Protein AF-A0A9Q0WAU5-F1 (afdb_monomer)

InterPro domains:
  IPR000845 Nucleoside phosphorylase domain [PF01048] (10-58)
  IPR035994 Nucleoside phosphorylase superfamily [G3DSA:3.40.50.1580] (6-154)
  IPR035994 Nucleoside phosphorylase superfamily [SSF53167] (9-73)

Foldseek 3Di:
DWDDFDWDPVRVVVVVVVPVVPDDFPDKDWDDDDDDPDPVDDPQAAEAEQWEFAQQDKDQDDDVPPDAAPDACQCVDPPDRDHDPSGHIHGAWDWDDDPPDDTDTHRIHGDPDDPPVVVCVVCPPVDDPQDDPRHGDDDHHYHYHHYYYDNTDTTIDTDDDD

Mean predicted aligned error: 10.11 Å

Radius of gyration: 19.84 Å; Cα contacts (8 Å, |Δi|>4): 212; chains: 1; bounding box: 44×41×52 Å

Nearest PDB structures (foldseek):
  3ihl-assembly1_B  TM=2.351E-01  e=9.708E+00  Homo sapiens

Secondary structure (DSSP, 8-state):
-EE---S-HHHHHHHHHHHHHHS--S--EEE-----S-TT--TT-EEEEEEEEE-S-EEEPPTT-SS--SEEGGGG-SSS----TT-EEEEPPEEE--SSS--EEESSEE--PPPHHHHHHHHTT----SEETTEE-S---EEEEEEEEESS--EEE-PPP-

Organism: Salix purpurea (NCBI:txid77065)

Solvent-accessible surface area (backbone atoms only — not comparable to full-atom values): 10335 Å² total; per-residue (Å²): 95,77,58,86,65,71,78,43,69,68,60,47,52,53,48,51,52,50,46,61,73,74,41,96,71,88,61,82,44,78,46,80,88,78,87,75,90,54,88,87,64,54,94,70,53,42,77,46,48,39,24,40,26,64,75,66,50,68,45,77,51,63,90,85,46,91,71,73,32,86,44,52,54,19,76,70,39,78,96,61,64,46,88,51,94,79,41,23,30,27,72,55,66,42,78,46,81,52,100,87,52,79,73,40,82,33,59,63,44,74,38,85,67,64,57,71,68,54,48,49,61,71,52,59,86,68,76,73,78,49,56,59,95,90,50,68,54,96,74,68,51,80,45,70,73,38,78,42,75,46,80,69,74,64,35,46,52,39,74,76,85,130

Sequence (162 aa):
MIFLFTLNLVNVATAVQILLLKFHISGIVFFGNAGSLNKTYVPGTVLVPEAVAFTGVWEWEEFEAQNKGQLAFGHFNYPVNGENTLGTVAYENITLYSPSEDPEEVFWLPVPLPEEAATEELTKGLKLKECHSGKCQAEFEIIYRSKASTSDFYLWLVKRLQ

Structure (mmCIF, N/CA/C/O backbone):
data_AF-A0A9Q0WAU5-F1
#
_entry.id   AF-A0A9Q0WAU5-F1
#
loop_
_atom_site.group_PDB
_atom_site.id
_atom_site.type_symbol
_atom_site.label_atom_id
_atom_site.label_alt_id
_atom_site.label_comp_id
_atom_site.label_asym_id
_atom_site.label_entity_id
_atom_site.label_seq_id
_atom_site.pdbx_PDB_ins_code
_atom_site.Cartn_x
_atom_site.Cartn_y
_atom_site.Cartn_z
_atom_site.occupancy
_atom_site.B_iso_or_equiv
_atom_site.auth_seq_id
_atom_site.auth_comp_id
_atom_site.auth_asym_id
_atom_site.auth_atom_id
_atom_site.pdbx_PDB_model_num
ATOM 1 N N . MET A 1 1 ? -7.630 -2.922 23.381 1.00 45.91 1 MET A N 1
ATOM 2 C CA . MET A 1 1 ? -6.351 -3.548 23.794 1.00 45.91 1 MET A CA 1
ATOM 3 C C . MET A 1 1 ? -5.364 -3.277 22.675 1.00 45.91 1 MET A C 1
ATOM 5 O O . MET A 1 1 ? -5.768 -3.404 21.527 1.00 45.91 1 MET A O 1
ATOM 9 N N . ILE A 1 2 ? -4.150 -2.817 22.980 1.00 53.72 2 ILE A N 1
ATOM 10 C CA . ILE A 1 2 ? -3.152 -2.442 21.963 1.00 53.72 2 ILE A CA 1
ATOM 11 C C . ILE A 1 2 ? -2.083 -3.531 21.934 1.00 53.72 2 ILE A C 1
ATOM 13 O O . ILE A 1 2 ? -1.556 -3.883 22.988 1.00 53.72 2 ILE A O 1
ATOM 17 N N . PHE A 1 3 ? -1.783 -4.052 20.745 1.00 51.84 3 PHE A N 1
ATOM 18 C CA . PHE A 1 3 ? -0.720 -5.029 20.528 1.00 51.84 3 PHE A CA 1
ATOM 19 C C . PHE A 1 3 ? 0.330 -4.441 19.581 1.00 51.84 3 PHE A C 1
ATOM 21 O O . PHE A 1 3 ? -0.009 -3.837 18.564 1.00 51.84 3 PHE A O 1
ATOM 28 N N . LEU A 1 4 ? 1.602 -4.598 19.946 1.00 53.47 4 LEU A N 1
ATOM 29 C CA . LEU A 1 4 ? 2.753 -4.113 19.186 1.00 53.47 4 LEU A CA 1
ATOM 30 C C . LEU A 1 4 ? 3.469 -5.310 18.560 1.00 53.47 4 LEU A C 1
ATOM 32 O O . LEU A 1 4 ? 3.756 -6.279 19.264 1.00 53.47 4 LEU A O 1
ATOM 36 N N . PHE A 1 5 ? 3.782 -5.229 17.267 1.00 57.25 5 PHE A N 1
ATOM 37 C CA . PHE A 1 5 ? 4.490 -6.284 16.538 1.00 57.25 5 PHE A CA 1
ATOM 38 C C . PHE A 1 5 ? 5.692 -5.721 15.777 1.00 57.25 5 PHE A C 1
ATOM 40 O O . PHE A 1 5 ? 5.801 -4.517 15.550 1.00 57.25 5 PHE A O 1
ATOM 47 N N . THR A 1 6 ? 6.628 -6.605 15.435 1.00 51.41 6 THR A N 1
ATOM 48 C CA . THR A 1 6 ? 7.860 -6.273 14.709 1.00 51.41 6 THR A CA 1
ATOM 49 C C . THR A 1 6 ? 7.622 -6.209 13.195 1.00 51.41 6 THR A C 1
ATOM 51 O O . THR A 1 6 ? 6.617 -6.703 12.689 1.00 51.41 6 THR A O 1
ATOM 54 N N . LEU A 1 7 ? 8.567 -5.590 12.480 1.00 62.62 7 LEU A N 1
ATOM 55 C CA . LEU A 1 7 ? 8.507 -5.158 11.073 1.00 62.62 7 LEU A CA 1
ATOM 56 C C . LEU A 1 7 ? 8.540 -6.291 10.019 1.00 62.62 7 LEU A C 1
ATOM 58 O O . LEU A 1 7 ? 9.189 -6.137 8.997 1.00 62.62 7 LEU A O 1
ATOM 62 N N . ASN A 1 8 ? 7.911 -7.445 10.250 1.00 68.75 8 ASN A N 1
ATOM 63 C CA . ASN A 1 8 ? 7.909 -8.538 9.268 1.00 68.75 8 ASN A CA 1
ATOM 64 C C . ASN A 1 8 ? 6.487 -9.054 9.005 1.00 68.75 8 ASN A C 1
ATOM 66 O O . ASN A 1 8 ? 5.767 -9.383 9.953 1.00 68.75 8 ASN A O 1
ATOM 70 N N . LEU A 1 9 ? 6.110 -9.167 7.725 1.00 74.06 9 LEU A N 1
ATOM 71 C CA . LEU A 1 9 ? 4.795 -9.637 7.274 1.00 74.06 9 LEU A CA 1
ATOM 72 C C . LEU A 1 9 ? 4.384 -10.980 7.898 1.00 74.06 9 LEU A C 1
ATOM 74 O O . LEU A 1 9 ? 3.241 -11.131 8.322 1.00 74.06 9 LEU A O 1
ATOM 78 N N . VAL A 1 10 ? 5.311 -11.933 8.034 1.00 79.00 10 VAL A N 1
ATOM 79 C CA . VAL A 1 10 ? 5.034 -13.253 8.628 1.00 79.00 10 VAL A CA 1
ATOM 80 C C . VAL A 1 10 ? 4.678 -13.125 10.108 1.00 79.00 10 VAL A C 1
ATOM 82 O O . VAL A 1 10 ? 3.737 -13.767 10.585 1.00 79.00 10 VAL A O 1
ATOM 85 N N . ASN A 1 11 ? 5.387 -12.262 10.839 1.00 80.56 11 ASN A N 1
ATOM 86 C CA . ASN A 1 11 ? 5.098 -12.011 12.251 1.00 80.56 11 ASN A CA 1
ATOM 87 C C . ASN A 1 11 ? 3.719 -11.371 12.415 1.00 80.56 11 ASN A C 1
ATOM 89 O O . ASN A 1 11 ? 2.977 -11.726 13.329 1.00 80.56 11 ASN A O 1
ATOM 93 N N . VAL A 1 12 ? 3.364 -10.460 11.509 1.00 77.75 12 VAL A N 1
ATOM 94 C CA . VAL A 1 12 ? 2.075 -9.765 11.506 1.00 77.75 12 VAL A CA 1
ATOM 95 C C . VAL A 1 12 ? 0.947 -10.734 11.171 1.00 77.75 12 VAL A C 1
ATOM 97 O O . VAL A 1 12 ? -0.020 -10.805 11.924 1.00 77.75 12 VAL A O 1
ATOM 100 N N . ALA A 1 13 ? 1.089 -11.534 10.114 1.00 81.38 13 ALA A N 1
ATOM 101 C CA . ALA A 1 13 ? 0.107 -12.544 9.728 1.00 81.38 13 ALA A CA 1
ATOM 102 C C . ALA A 1 13 ? -0.135 -13.551 10.862 1.00 81.38 13 ALA A C 1
ATOM 104 O O . ALA A 1 13 ? -1.276 -13.794 11.255 1.00 81.38 13 ALA A O 1
ATOM 105 N N . THR A 1 14 ? 0.941 -14.064 11.464 1.00 85.12 14 THR A N 1
ATOM 106 C CA . THR A 1 14 ? 0.857 -14.994 12.600 1.00 85.12 14 THR A CA 1
ATOM 107 C C . THR A 1 14 ? 0.162 -14.349 13.798 1.00 85.12 14 THR A C 1
ATOM 109 O O . THR A 1 14 ? -0.711 -14.952 14.422 1.00 85.12 14 THR A O 1
ATOM 112 N N . ALA A 1 15 ? 0.517 -13.105 14.118 1.00 83.81 15 ALA A N 1
ATOM 113 C CA . ALA A 1 15 ? -0.084 -12.374 15.220 1.00 83.81 15 ALA A CA 1
ATOM 114 C C . ALA A 1 15 ? -1.582 -12.120 15.010 1.00 83.81 15 ALA A C 1
ATOM 116 O O . ALA A 1 15 ? -2.375 -12.391 15.911 1.00 83.81 15 ALA A O 1
ATOM 117 N N . VAL A 1 16 ? -1.979 -11.648 13.826 1.00 83.25 16 VAL A N 1
ATOM 118 C CA . VAL A 1 16 ? -3.388 -11.439 13.462 1.00 83.25 16 VAL A CA 1
ATOM 119 C C . VAL A 1 16 ? -4.156 -12.742 13.563 1.00 83.25 16 VAL A C 1
ATOM 121 O O . VAL A 1 16 ? -5.220 -12.775 14.176 1.00 83.25 16 VAL A O 1
ATOM 124 N N . GLN A 1 17 ? -3.590 -13.832 13.045 1.00 87.19 17 GLN A N 1
ATOM 125 C CA . GLN A 1 17 ? -4.217 -15.141 13.120 1.00 87.19 17 GLN A CA 1
ATOM 126 C C . GLN A 1 17 ? -4.452 -15.573 14.573 1.00 87.19 17 GLN A C 1
ATOM 128 O O . GLN A 1 17 ? -5.546 -16.023 14.912 1.00 87.19 17 GLN A O 1
ATOM 133 N N . ILE A 1 18 ? -3.464 -15.396 15.457 1.00 89.00 18 ILE A N 1
ATOM 134 C CA . ILE A 1 18 ? -3.610 -15.691 16.890 1.00 89.00 18 ILE A CA 1
ATOM 135 C C . ILE A 1 18 ? -4.688 -14.803 17.523 1.00 89.00 18 ILE A C 1
ATOM 137 O O . ILE A 1 18 ? -5.510 -15.298 18.295 1.00 89.00 18 ILE A O 1
ATOM 141 N N . LEU A 1 19 ? -4.706 -13.506 17.207 1.00 87.06 19 LEU A N 1
ATOM 142 C CA . LEU A 1 19 ? -5.684 -12.564 17.748 1.00 87.06 19 LEU A CA 1
ATOM 143 C C . LEU A 1 19 ? -7.114 -12.928 17.332 1.00 87.06 19 LEU A C 1
ATOM 145 O O . LEU A 1 19 ? -7.989 -12.980 18.195 1.00 87.06 19 LEU A O 1
ATOM 149 N N . LEU A 1 20 ? -7.334 -13.249 16.056 1.00 86.31 20 LEU A N 1
ATOM 150 C CA . LEU A 1 20 ? -8.631 -13.691 15.535 1.00 86.31 20 LEU A CA 1
ATOM 151 C C . LEU A 1 20 ? -9.095 -15.010 16.170 1.00 86.31 20 LEU A C 1
ATOM 153 O O . LEU A 1 20 ? -10.284 -15.197 16.402 1.00 86.31 20 LEU A O 1
ATOM 157 N N . LEU A 1 21 ? -8.165 -15.913 16.497 1.00 90.19 21 LEU A N 1
ATOM 158 C CA . LEU A 1 21 ? -8.484 -17.181 17.164 1.00 90.19 21 LEU A CA 1
ATOM 159 C C . LEU A 1 21 ? -8.790 -17.025 18.659 1.00 90.19 21 LEU A C 1
ATOM 161 O O . LEU A 1 21 ? -9.488 -17.858 19.235 1.00 90.19 21 LEU A O 1
ATOM 165 N N . LYS A 1 22 ? -8.223 -16.011 19.322 1.00 92.00 22 LYS A N 1
ATOM 166 C CA . LYS A 1 22 ? -8.356 -15.815 20.776 1.00 92.00 22 LYS A CA 1
ATOM 167 C C . LYS A 1 22 ? -9.435 -14.813 21.164 1.00 92.00 22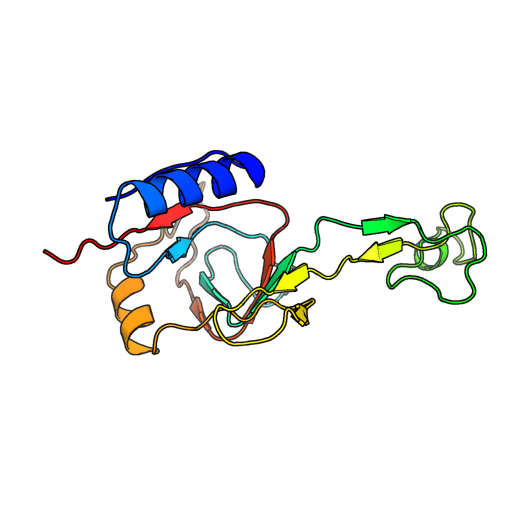 LYS A C 1
ATOM 169 O O . LYS A 1 22 ? -9.909 -14.864 22.299 1.00 92.00 22 LYS A O 1
ATOM 174 N N . PHE A 1 23 ? -9.805 -13.906 20.268 1.00 87.75 23 PHE A N 1
ATOM 175 C CA . PHE A 1 23 ? -10.719 -12.811 20.561 1.00 87.75 23 PHE A CA 1
ATOM 176 C C . PHE A 1 23 ? -11.791 -12.676 19.480 1.00 87.75 23 PHE A C 1
ATOM 178 O O . PHE A 1 23 ? -11.523 -12.838 18.295 1.00 87.75 23 PHE A O 1
ATOM 185 N N . HIS A 1 24 ? -12.997 -12.280 19.890 1.00 85.88 24 HIS A N 1
ATOM 186 C CA . HIS A 1 24 ? -14.020 -11.806 18.961 1.00 85.88 24 HIS A CA 1
ATOM 187 C C . HIS A 1 24 ? -13.694 -10.369 18.548 1.00 85.88 24 HIS A C 1
ATOM 189 O O . HIS A 1 24 ? -13.910 -9.426 19.310 1.00 85.88 24 HIS A O 1
ATOM 195 N N . ILE A 1 25 ? -13.108 -10.220 17.362 1.00 78.12 25 ILE A N 1
ATOM 196 C CA . ILE A 1 25 ? -12.652 -8.941 16.816 1.00 78.12 25 ILE A CA 1
ATOM 197 C C . ILE A 1 25 ? -13.681 -8.447 15.799 1.00 78.12 25 ILE A C 1
ATOM 199 O O . ILE A 1 25 ? -13.971 -9.137 14.830 1.00 78.12 25 ILE A O 1
ATOM 203 N N . SER A 1 26 ? -14.223 -7.247 16.017 1.00 76.38 26 SER A N 1
ATOM 204 C CA . SER A 1 26 ? -15.187 -6.613 15.099 1.00 76.38 26 SER A CA 1
ATOM 205 C C . SER A 1 26 ? -14.525 -5.816 13.975 1.00 76.38 26 SER A C 1
ATOM 207 O O . SER A 1 26 ? -15.184 -5.438 13.016 1.00 76.38 26 SER A O 1
ATOM 209 N N . GLY A 1 27 ? -13.235 -5.522 14.106 1.00 72.56 27 GLY A N 1
ATOM 210 C CA . GLY A 1 27 ? -12.479 -4.769 13.118 1.00 72.56 27 GLY A CA 1
ATOM 211 C C . GLY A 1 27 ? -11.030 -4.608 13.543 1.00 72.56 27 GLY A C 1
ATOM 212 O O . GLY A 1 27 ? -10.704 -4.713 14.732 1.00 72.56 27 GLY A O 1
ATOM 213 N N . ILE A 1 28 ? -10.165 -4.360 12.566 1.00 75.31 28 ILE A N 1
ATOM 214 C CA . ILE A 1 28 ? -8.739 -4.198 12.801 1.00 75.31 28 ILE A CA 1
ATOM 215 C C . ILE A 1 28 ? -8.252 -2.922 12.121 1.00 75.31 28 ILE A C 1
ATOM 217 O O . ILE A 1 28 ? -8.470 -2.730 10.930 1.00 75.31 28 ILE A O 1
ATOM 221 N N . VAL A 1 29 ? -7.621 -2.039 12.896 1.00 74.75 29 VAL A N 1
ATOM 222 C CA . VAL A 1 29 ? -7.093 -0.764 12.399 1.00 74.75 29 VAL A CA 1
ATOM 223 C C . VAL A 1 29 ? -5.577 -0.819 12.404 1.00 74.75 29 VAL A C 1
ATOM 225 O O . VAL A 1 29 ? -4.972 -1.031 13.459 1.00 74.75 29 VAL A O 1
ATOM 228 N N . PHE A 1 30 ? -4.993 -0.592 11.232 1.00 74.75 30 PHE A N 1
ATOM 229 C CA . PHE A 1 30 ? -3.561 -0.426 11.041 1.00 74.75 30 PHE A CA 1
ATOM 230 C C . PHE A 1 30 ? -3.184 1.054 11.055 1.00 74.75 30 PHE A C 1
ATOM 232 O O . PHE A 1 30 ? -3.807 1.868 10.380 1.00 74.75 30 PHE A O 1
ATOM 239 N N . PHE A 1 31 ? -2.131 1.399 11.784 1.00 74.62 31 PHE A N 1
ATOM 240 C CA . PHE A 1 31 ? -1.529 2.722 11.782 1.00 74.62 31 PHE A CA 1
ATOM 241 C C . PHE A 1 31 ? -0.007 2.607 11.795 1.00 74.62 31 PHE A C 1
ATOM 243 O O . PHE A 1 31 ? 0.555 1.618 12.254 1.00 74.62 31 PHE A O 1
ATOM 250 N N . GLY A 1 32 ? 0.681 3.615 11.278 1.00 75.69 32 GLY A N 1
ATOM 251 C CA . GLY A 1 32 ? 2.136 3.644 11.228 1.00 75.69 32 GLY A CA 1
ATOM 252 C C . GLY A 1 32 ? 2.636 4.850 10.445 1.00 75.69 32 GLY A C 1
ATOM 253 O O . GLY A 1 32 ? 1.858 5.752 10.149 1.00 75.69 32 GLY A O 1
ATOM 254 N N . ASN A 1 33 ? 3.930 4.871 10.126 1.00 78.69 33 ASN A N 1
ATOM 255 C CA . ASN A 1 33 ? 4.557 5.980 9.409 1.00 78.69 33 ASN A CA 1
ATOM 256 C C . ASN A 1 33 ? 5.050 5.511 8.043 1.00 78.69 33 ASN A C 1
ATOM 258 O O . ASN A 1 33 ? 5.755 4.509 7.967 1.00 78.69 33 ASN A O 1
ATOM 262 N N . ALA A 1 34 ? 4.751 6.280 6.998 1.00 78.94 34 ALA A N 1
ATOM 263 C CA . ALA A 1 34 ? 5.229 6.039 5.642 1.00 78.94 34 ALA A CA 1
ATOM 264 C C . ALA A 1 34 ? 6.092 7.199 5.139 1.00 78.94 34 ALA A C 1
ATOM 266 O O . ALA A 1 34 ? 5.919 8.349 5.548 1.00 78.94 34 ALA A O 1
ATOM 267 N N . GLY A 1 35 ? 6.974 6.897 4.188 1.00 81.62 35 GLY A N 1
ATOM 268 C CA . GLY A 1 35 ? 7.508 7.910 3.283 1.00 81.62 35 GLY A CA 1
ATOM 269 C C . GLY A 1 35 ? 6.486 8.255 2.197 1.00 81.62 35 GLY A C 1
ATOM 270 O O . GLY A 1 35 ? 5.690 7.409 1.796 1.00 81.62 35 GLY A O 1
ATOM 271 N N . SER A 1 36 ? 6.528 9.490 1.699 1.00 83.56 36 SER A N 1
ATOM 272 C CA . SER A 1 36 ? 5.718 9.922 0.559 1.00 83.56 36 SER A CA 1
ATOM 27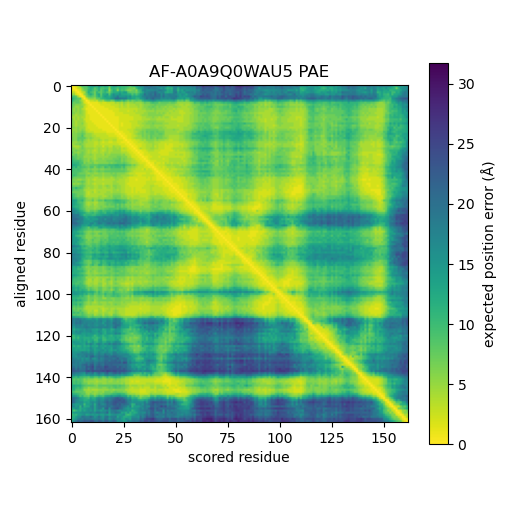3 C C . SER A 1 36 ? 6.596 10.169 -0.663 1.00 83.56 36 SER A C 1
ATOM 275 O O . SER A 1 36 ? 7.625 10.836 -0.569 1.00 83.56 36 SER A O 1
ATOM 277 N N . LEU A 1 37 ? 6.151 9.681 -1.823 1.00 84.56 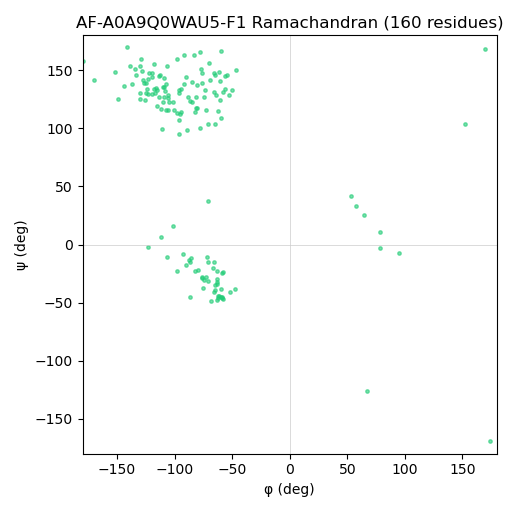37 LEU A N 1
ATOM 278 C CA . LEU A 1 37 ? 6.683 10.086 -3.131 1.00 84.56 37 LEU A CA 1
ATOM 279 C C . LEU A 1 37 ? 5.962 11.323 -3.688 1.00 84.56 37 LEU A C 1
ATOM 281 O O . LEU A 1 37 ? 6.438 11.955 -4.632 1.00 84.56 37 LEU A O 1
ATOM 285 N N . ASN A 1 38 ? 4.818 11.685 -3.103 1.00 83.31 38 ASN A N 1
ATOM 286 C CA . ASN A 1 38 ? 4.095 12.889 -3.461 1.00 83.31 38 ASN A CA 1
ATOM 287 C C . ASN A 1 38 ? 4.737 14.104 -2.780 1.00 83.31 38 ASN A C 1
ATOM 289 O O . ASN A 1 38 ? 4.738 14.211 -1.552 1.00 83.31 38 ASN A O 1
ATOM 293 N N . LYS A 1 39 ? 5.250 15.031 -3.598 1.00 83.25 39 LYS A N 1
ATOM 294 C CA . LYS A 1 39 ? 5.932 16.258 -3.158 1.00 83.25 39 LYS A CA 1
ATOM 295 C C . LYS A 1 39 ? 5.012 17.241 -2.431 1.00 83.25 39 LYS A C 1
ATOM 297 O O . LYS A 1 39 ? 5.519 18.172 -1.815 1.00 83.25 39 LYS A O 1
ATOM 302 N N . THR A 1 40 ? 3.693 17.072 -2.529 1.00 84.12 40 THR A N 1
ATOM 303 C CA . THR A 1 40 ? 2.735 17.913 -1.802 1.00 84.12 40 THR A CA 1
ATOM 304 C C . THR A 1 40 ? 2.579 17.488 -0.347 1.00 84.12 40 THR A C 1
ATOM 306 O O . THR A 1 40 ? 2.153 18.300 0.466 1.00 84.12 40 THR A O 1
ATOM 309 N N . TYR A 1 41 ? 2.911 16.239 -0.004 1.00 83.12 41 TYR A N 1
ATOM 310 C CA . TYR A 1 41 ? 2.779 15.757 1.368 1.00 83.12 41 TYR A CA 1
ATOM 311 C C . TYR A 1 41 ? 3.964 16.214 2.197 1.00 83.12 41 TYR A C 1
ATOM 313 O O . TYR A 1 41 ? 5.120 16.140 1.772 1.00 83.12 41 TYR A O 1
ATOM 321 N N . VAL A 1 42 ? 3.661 16.659 3.407 1.00 80.31 42 VAL A N 1
ATOM 322 C CA . VAL A 1 42 ? 4.659 17.115 4.360 1.00 80.31 42 VAL A CA 1
ATOM 323 C C . VAL A 1 42 ? 4.830 16.082 5.473 1.00 80.31 42 VAL A C 1
ATOM 325 O O . VAL A 1 42 ? 3.908 15.315 5.758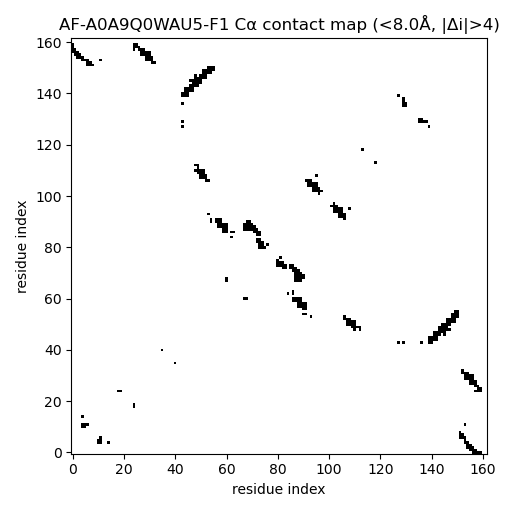 1.00 80.31 42 VAL A O 1
ATOM 328 N N . PRO A 1 43 ? 6.005 16.014 6.120 1.00 79.31 43 PRO A N 1
ATOM 329 C CA . PRO A 1 43 ? 6.166 15.178 7.301 1.00 79.31 43 PRO A CA 1
ATOM 330 C C . PRO A 1 43 ? 5.079 15.483 8.342 1.00 79.31 43 PRO A C 1
ATOM 332 O O . PRO A 1 43 ? 4.864 16.633 8.703 1.00 79.31 43 PRO A O 1
ATOM 335 N N . GLY A 1 44 ? 4.386 14.449 8.818 1.00 76.12 44 GLY A N 1
ATOM 336 C CA . GLY A 1 44 ? 3.269 14.602 9.756 1.00 76.12 44 GLY A CA 1
ATOM 337 C C . GLY A 1 44 ? 1.880 14.651 9.111 1.00 76.12 44 GLY A C 1
ATOM 338 O O . GLY A 1 44 ? 0.902 14.575 9.847 1.00 76.12 44 GLY A O 1
ATOM 339 N N . THR A 1 45 ? 1.768 14.699 7.777 1.00 78.44 45 THR A N 1
ATOM 340 C CA . THR A 1 45 ? 0.500 14.417 7.083 1.00 78.44 45 THR A CA 1
ATOM 341 C C . THR A 1 45 ? 0.015 13.006 7.435 1.00 78.44 45 THR A C 1
ATOM 343 O O . THR A 1 45 ? 0.774 12.037 7.351 1.00 78.44 45 THR A O 1
ATOM 346 N N . VAL A 1 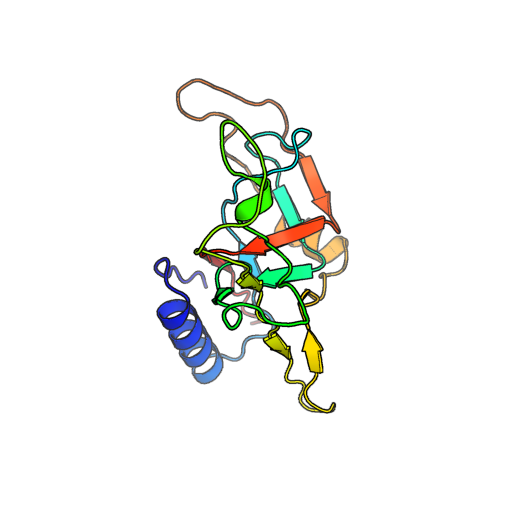46 ? -1.257 12.886 7.814 1.00 80.38 46 VAL A N 1
ATOM 347 C CA . VAL A 1 46 ? -1.930 11.614 8.103 1.00 80.38 46 VAL A CA 1
ATOM 348 C C . VAL A 1 46 ? -2.692 11.174 6.865 1.00 80.38 46 VAL A C 1
ATOM 350 O O . VAL A 1 46 ? -3.423 11.959 6.270 1.00 80.38 46 VAL A O 1
ATOM 353 N N . LEU A 1 47 ? -2.546 9.907 6.488 1.00 82.62 47 LEU A N 1
ATOM 354 C CA . LEU A 1 47 ? -3.182 9.355 5.300 1.00 82.62 47 LEU A CA 1
ATOM 355 C C . LEU A 1 47 ? -4.114 8.209 5.674 1.00 82.62 47 LEU A C 1
ATOM 357 O O . LEU A 1 47 ? -3.712 7.276 6.368 1.00 82.62 47 LEU A O 1
ATOM 361 N N . VAL A 1 48 ? -5.345 8.280 5.177 1.00 82.56 48 VAL A N 1
ATOM 362 C CA . VAL A 1 48 ? -6.362 7.237 5.312 1.00 82.56 48 VAL A CA 1
ATOM 363 C C . VAL A 1 48 ? -6.580 6.639 3.922 1.00 82.56 48 VAL A C 1
ATOM 365 O O . VAL A 1 48 ? -7.244 7.263 3.083 1.00 82.56 48 VAL A O 1
ATOM 368 N N . PRO A 1 49 ? -5.958 5.484 3.625 1.00 84.12 49 PRO A N 1
ATOM 369 C CA . PRO A 1 49 ? -5.970 4.948 2.278 1.00 84.12 49 PRO A CA 1
ATOM 370 C C . PRO A 1 49 ? -7.319 4.308 1.934 1.00 84.12 49 PRO A C 1
ATOM 372 O O . PRO A 1 49 ? -7.885 3.589 2.751 1.00 84.12 49 PRO A O 1
ATOM 375 N N . GLU A 1 50 ? -7.803 4.523 0.710 1.00 85.81 50 GLU A N 1
ATOM 376 C CA . GLU A 1 50 ? -8.929 3.750 0.144 1.00 85.81 50 GLU A CA 1
ATOM 377 C C . GLU A 1 50 ? -8.477 2.410 -0.439 1.00 85.81 50 GLU A C 1
ATOM 379 O O . GLU A 1 50 ? -9.271 1.485 -0.584 1.00 85.81 50 GLU A O 1
ATOM 384 N N . ALA A 1 51 ? -7.196 2.305 -0.787 1.00 86.81 51 ALA A N 1
ATOM 385 C CA . ALA A 1 51 ? -6.602 1.084 -1.293 1.00 86.81 51 ALA A CA 1
ATOM 386 C C . ALA A 1 51 ? -5.111 1.024 -0.964 1.00 86.81 51 ALA A C 1
ATOM 388 O O . ALA A 1 51 ? -4.415 2.048 -0.932 1.00 86.81 51 ALA A O 1
ATOM 389 N N . VAL A 1 52 ? -4.621 -0.195 -0.758 1.00 86.62 52 VAL A N 1
ATOM 390 C CA . VAL A 1 52 ? -3.211 -0.485 -0.500 1.00 86.62 52 VAL A CA 1
ATOM 391 C C . VAL A 1 52 ? -2.674 -1.475 -1.525 1.00 86.62 52 VAL A C 1
ATOM 393 O O . VAL A 1 52 ? -3.387 -2.385 -1.930 1.00 86.62 52 VAL A O 1
ATOM 396 N N . ALA A 1 53 ? -1.428 -1.301 -1.956 1.00 86.94 53 ALA A N 1
ATOM 397 C CA . ALA A 1 53 ? -0.740 -2.268 -2.812 1.00 86.94 53 ALA A CA 1
ATOM 398 C C . ALA A 1 53 ? 0.513 -2.797 -2.118 1.00 86.94 53 ALA A C 1
ATOM 400 O O . ALA A 1 53 ? 1.222 -2.054 -1.427 1.00 86.94 53 ALA A O 1
ATOM 401 N N . PHE A 1 54 ? 0.797 -4.077 -2.335 1.00 82.69 54 PHE A N 1
ATOM 402 C CA . PHE A 1 54 ? 2.041 -4.692 -1.908 1.00 82.69 54 PHE A CA 1
ATOM 403 C C . PHE A 1 54 ? 3.072 -4.545 -3.024 1.00 82.69 54 PHE A C 1
ATOM 405 O O . PHE A 1 54 ? 3.070 -5.289 -3.993 1.00 82.69 54 PHE A O 1
ATOM 412 N N . THR A 1 55 ? 3.945 -3.543 -2.917 1.00 82.38 55 THR A N 1
ATOM 413 C CA . THR A 1 55 ? 4.920 -3.235 -3.983 1.00 82.38 55 THR A CA 1
ATOM 414 C C . THR A 1 55 ? 6.318 -3.765 -3.668 1.00 82.38 55 THR A C 1
ATOM 416 O O . THR A 1 55 ? 7.302 -3.279 -4.228 1.00 82.38 55 THR A O 1
ATOM 419 N N . GLY A 1 56 ? 6.425 -4.677 -2.699 1.00 76.12 56 GLY A N 1
ATOM 420 C CA . GLY A 1 56 ? 7.689 -5.247 -2.232 1.00 76.12 56 GLY A CA 1
ATOM 421 C C . GLY A 1 56 ? 8.116 -6.510 -2.976 1.00 76.12 56 GLY A C 1
ATOM 422 O O . GLY A 1 56 ? 9.292 -6.860 -2.914 1.00 76.12 56 GLY A O 1
ATOM 423 N N . VAL A 1 57 ? 7.198 -7.171 -3.688 1.00 79.94 57 VAL A N 1
ATOM 424 C CA . VAL A 1 57 ? 7.476 -8.418 -4.408 1.00 79.94 57 VAL A CA 1
ATOM 425 C C . VAL A 1 57 ? 7.459 -8.176 -5.907 1.00 79.94 57 VAL A C 1
ATOM 427 O O . VAL A 1 57 ? 6.532 -7.584 -6.459 1.00 79.94 57 VAL A O 1
ATOM 430 N N . TRP A 1 58 ? 8.558 -8.596 -6.522 1.00 86.38 58 TRP A N 1
ATOM 431 C CA . TRP A 1 58 ? 8.839 -8.437 -7.933 1.00 86.38 58 TRP A CA 1
ATOM 432 C C . TRP A 1 58 ? 9.424 -9.735 -8.455 1.00 86.38 58 TRP A C 1
ATOM 434 O O . TRP A 1 58 ? 10.307 -10.318 -7.820 1.00 86.38 58 TRP A O 1
ATOM 444 N N . GLU A 1 59 ? 8.979 -10.134 -9.634 1.00 87.31 59 GLU A N 1
ATOM 445 C CA . GLU A 1 59 ? 9.519 -11.276 -10.349 1.00 87.31 59 GLU A CA 1
ATOM 446 C C . GLU A 1 59 ? 10.337 -10.788 -11.540 1.00 87.31 59 GLU A C 1
ATOM 448 O O . GLU A 1 59 ? 9.975 -9.827 -12.224 1.00 87.31 59 GLU A O 1
ATOM 453 N N . TRP A 1 60 ? 11.488 -11.423 -11.758 1.00 88.75 60 TRP A N 1
ATOM 454 C CA . TRP A 1 60 ? 12.260 -11.207 -12.976 1.00 88.75 60 TRP A CA 1
ATOM 455 C C . TRP A 1 60 ? 11.557 -11.912 -14.122 1.00 88.75 60 TRP A C 1
ATOM 457 O O . TRP A 1 60 ? 11.290 -13.109 -14.038 1.00 88.75 60 TRP A O 1
ATOM 467 N N . GLU A 1 61 ? 11.302 -11.169 -15.191 1.00 87.12 61 GLU A N 1
ATOM 468 C CA . GLU A 1 61 ? 10.788 -11.756 -16.420 1.00 87.12 61 GLU A CA 1
ATOM 469 C C . GLU A 1 61 ? 11.867 -12.605 -17.091 1.00 87.12 61 GLU A C 1
ATOM 471 O O . GLU A 1 61 ? 13.074 -12.384 -16.915 1.00 87.12 61 GLU A O 1
ATOM 476 N N . GLU A 1 62 ? 11.428 -13.565 -17.901 1.00 82.00 62 GLU A N 1
ATOM 477 C CA . GLU A 1 62 ? 12.342 -14.349 -18.722 1.00 82.00 62 GLU A CA 1
ATOM 478 C C . GLU A 1 62 ? 13.187 -13.432 -19.623 1.00 82.00 62 GLU A C 1
ATOM 480 O O . GLU A 1 62 ? 12.742 -12.389 -20.117 1.00 82.00 62 GLU A O 1
ATOM 485 N N . PHE A 1 63 ? 14.442 -13.823 -19.846 1.00 74.06 63 PHE A N 1
ATOM 486 C CA . PHE A 1 63 ? 15.324 -13.091 -20.747 1.00 74.06 63 PHE A CA 1
ATOM 487 C C . PHE A 1 63 ? 14.713 -13.073 -22.159 1.00 74.06 63 PHE A C 1
ATOM 489 O O . PHE A 1 63 ? 14.408 -14.129 -22.704 1.00 74.06 63 PHE A O 1
ATOM 496 N N . GLU A 1 64 ? 14.525 -11.877 -22.728 1.00 73.81 64 GLU A N 1
ATOM 497 C CA . GLU A 1 64 ? 13.819 -11.645 -24.006 1.00 73.81 64 GLU A CA 1
ATOM 498 C C . GLU A 1 64 ? 12.319 -12.012 -24.010 1.00 73.81 64 GLU A C 1
ATOM 500 O O . GLU A 1 64 ? 11.741 -12.253 -25.073 1.00 73.81 64 GLU A O 1
ATOM 505 N N . ALA A 1 65 ? 11.654 -12.000 -22.847 1.00 73.56 65 ALA A N 1
ATOM 506 C CA . ALA A 1 65 ? 10.201 -12.142 -22.773 1.00 73.56 65 ALA A CA 1
ATOM 507 C C . ALA A 1 65 ? 9.490 -11.172 -23.739 1.00 73.56 65 ALA A C 1
ATOM 509 O O . ALA A 1 65 ? 9.789 -9.974 -23.792 1.00 73.56 65 ALA A O 1
ATOM 510 N N . GLN A 1 66 ? 8.520 -11.687 -24.506 1.00 73.88 66 GLN A N 1
ATOM 511 C CA . GLN A 1 66 ? 7.757 -10.865 -25.457 1.00 73.88 66 GLN A CA 1
ATOM 512 C C . GLN A 1 66 ? 6.948 -9.770 -24.752 1.00 73.88 66 GLN A C 1
ATOM 514 O O . GLN A 1 66 ? 6.777 -8.677 -25.294 1.00 73.88 66 GLN A O 1
ATOM 519 N N . ASN A 1 67 ? 6.485 -10.054 -23.533 1.00 74.75 67 ASN A N 1
ATOM 520 C CA . ASN A 1 67 ? 5.839 -9.083 -22.666 1.00 74.75 67 ASN A CA 1
ATOM 521 C C . ASN A 1 67 ? 6.873 -8.548 -21.678 1.00 74.75 67 ASN A C 1
ATOM 523 O O . ASN A 1 67 ? 7.368 -9.279 -20.828 1.00 74.75 67 ASN A O 1
ATOM 527 N N . LYS A 1 68 ? 7.201 -7.262 -21.800 1.00 76.38 68 LYS A N 1
ATOM 528 C CA . LYS A 1 68 ? 8.068 -6.578 -20.839 1.00 76.38 68 LYS A CA 1
ATOM 529 C C . LYS A 1 68 ? 7.295 -6.338 -19.541 1.00 76.38 68 LYS A C 1
ATOM 531 O O . LYS A 1 68 ? 6.179 -5.817 -19.586 1.00 76.38 68 LYS A O 1
ATOM 536 N N . GLY A 1 69 ? 7.917 -6.666 -18.409 1.00 84.88 69 GLY A N 1
ATOM 537 C CA . GLY A 1 69 ? 7.408 -6.331 -17.079 1.00 84.88 69 GLY A CA 1
ATOM 538 C C . GLY A 1 69 ? 7.267 -4.816 -16.889 1.00 84.88 69 GLY A C 1
ATOM 539 O O . GLY A 1 69 ? 7.786 -4.016 -17.676 1.00 84.88 69 GLY A O 1
ATOM 540 N N . GLN A 1 70 ? 6.556 -4.388 -15.843 1.00 89.19 70 GLN A N 1
ATOM 541 C CA . GLN A 1 70 ? 6.219 -2.969 -15.671 1.00 89.19 70 GLN A CA 1
ATOM 542 C C . GLN A 1 70 ? 7.445 -2.080 -15.395 1.00 89.19 70 GLN A C 1
ATOM 544 O O . GLN A 1 70 ? 7.381 -0.872 -15.634 1.00 89.19 70 GLN A O 1
ATOM 549 N N . LEU A 1 71 ? 8.568 -2.652 -14.941 1.00 88.81 71 LEU A N 1
ATOM 550 C CA . LEU A 1 71 ? 9.843 -1.950 -14.808 1.00 88.81 71 LEU A CA 1
ATOM 551 C C . LEU A 1 71 ? 10.890 -2.540 -15.759 1.00 88.81 71 LEU A C 1
ATOM 553 O O . LEU A 1 71 ? 11.303 -3.688 -15.618 1.00 88.81 71 LEU A O 1
ATOM 557 N N . ALA A 1 72 ? 11.391 -1.715 -16.679 1.00 90.12 72 ALA A N 1
ATOM 558 C CA . ALA A 1 72 ? 12.511 -2.061 -17.549 1.00 90.12 72 ALA A CA 1
ATOM 559 C C . ALA A 1 72 ? 13.786 -1.338 -17.105 1.00 90.12 72 ALA A C 1
ATOM 561 O O . ALA A 1 72 ? 13.876 -0.110 -17.192 1.00 90.12 72 ALA A O 1
ATOM 562 N N . PHE A 1 73 ? 14.800 -2.094 -16.675 1.00 89.31 73 PHE A N 1
ATOM 563 C CA . PHE A 1 73 ? 16.049 -1.521 -16.157 1.00 89.31 73 PHE A CA 1
ATOM 564 C C . PHE A 1 73 ? 16.804 -0.715 -17.212 1.00 89.31 73 PHE A C 1
ATOM 566 O O . PHE A 1 73 ? 17.460 0.273 -16.887 1.00 89.31 73 PHE A O 1
ATOM 573 N N . GLY A 1 74 ? 16.664 -1.088 -18.483 1.00 90.19 74 GLY A N 1
ATOM 574 C CA . GLY A 1 74 ? 17.298 -0.381 -19.590 1.00 90.19 74 GLY A CA 1
ATOM 575 C C . GLY A 1 74 ? 16.911 1.099 -19.720 1.00 90.19 74 GLY A C 1
ATOM 576 O O . GLY A 1 74 ? 17.694 1.906 -20.224 1.00 90.19 74 GLY A O 1
ATOM 577 N N . HIS A 1 75 ? 15.735 1.491 -19.213 1.00 91.31 75 HIS A N 1
ATOM 578 C CA . HIS A 1 75 ? 15.289 2.891 -19.189 1.00 91.31 75 HIS A CA 1
ATOM 579 C C . HIS A 1 75 ? 16.057 3.761 -18.184 1.00 91.31 75 HIS A C 1
ATOM 581 O O . HIS A 1 75 ? 15.982 4.986 -18.262 1.00 91.31 75 HIS A O 1
ATOM 587 N N . PHE A 1 76 ? 16.783 3.136 -17.256 1.00 92.00 76 PHE A N 1
ATOM 588 C CA . PHE A 1 76 ? 17.550 3.800 -16.202 1.00 92.00 76 PHE A CA 1
ATOM 589 C C . PHE A 1 76 ? 19.063 3.641 -16.387 1.00 92.00 76 PHE A C 1
ATOM 591 O O . PHE A 1 76 ? 19.834 4.036 -15.512 1.00 92.00 76 PHE A O 1
ATOM 598 N N . ASN A 1 77 ? 19.502 3.066 -17.512 1.00 91.88 77 ASN A N 1
ATOM 599 C CA . ASN A 1 77 ? 20.919 3.001 -17.840 1.00 91.88 77 ASN A CA 1
ATOM 600 C C . ASN A 1 77 ? 21.510 4.409 -17.960 1.00 91.88 77 ASN A C 1
ATOM 602 O O . ASN A 1 77 ? 20.919 5.312 -18.542 1.00 91.88 77 ASN A O 1
ATOM 606 N N . TYR A 1 78 ? 22.729 4.567 -17.457 1.00 90.50 78 TYR A N 1
ATOM 607 C CA . TYR A 1 78 ? 23.506 5.791 -17.582 1.00 90.50 78 TYR A CA 1
ATOM 608 C C . TYR A 1 78 ? 24.869 5.458 -18.209 1.00 90.50 78 TYR A C 1
ATOM 610 O O . TYR A 1 78 ? 25.463 4.448 -17.826 1.00 90.50 78 TYR A O 1
ATOM 618 N N . PRO A 1 79 ? 25.407 6.271 -19.143 1.00 92.62 79 PRO A N 1
ATOM 619 C CA . PRO A 1 79 ? 24.923 7.586 -19.588 1.00 92.62 79 PRO A CA 1
ATOM 620 C C . PRO A 1 79 ? 23.870 7.559 -20.702 1.00 92.62 79 PRO A C 1
ATOM 622 O O . PRO A 1 79 ? 23.278 8.595 -20.997 1.00 92.62 79 PRO A O 1
ATOM 625 N N . VAL A 1 80 ? 23.654 6.409 -21.340 1.00 92.88 80 VAL A N 1
ATOM 626 C CA . VAL A 1 80 ? 22.710 6.260 -22.450 1.00 92.88 80 VAL A CA 1
ATOM 627 C C . VAL A 1 80 ? 21.731 5.146 -22.115 1.00 92.88 80 VAL A C 1
ATOM 629 O O . VAL A 1 80 ? 22.141 4.044 -21.747 1.00 92.88 80 VAL A O 1
ATOM 632 N N . ASN A 1 81 ? 20.443 5.440 -22.269 1.00 93.00 81 ASN A N 1
ATOM 633 C CA . ASN A 1 81 ? 19.375 4.461 -22.113 1.00 93.00 81 ASN A CA 1
ATOM 634 C C . ASN A 1 81 ? 19.482 3.377 -23.194 1.00 93.00 81 ASN A C 1
ATOM 636 O O . ASN A 1 81 ? 19.841 3.659 -24.337 1.00 93.00 81 ASN A O 1
ATOM 640 N N . GLY A 1 82 ? 19.122 2.143 -22.860 1.00 88.38 82 GLY A N 1
ATOM 641 C CA . GLY A 1 82 ? 19.167 1.028 -23.804 1.00 88.38 82 GLY A CA 1
ATOM 642 C C . GLY A 1 82 ? 18.956 -0.305 -23.110 1.00 88.38 82 GLY A C 1
ATOM 643 O O . GLY A 1 82 ? 18.976 -0.370 -21.887 1.00 88.38 82 GLY A O 1
ATOM 644 N N . GLU A 1 83 ? 18.741 -1.372 -23.870 1.00 86.31 83 GLU A N 1
ATOM 645 C CA . GLU A 1 83 ? 18.562 -2.699 -23.278 1.00 86.31 83 GLU A CA 1
ATOM 646 C C . GLU A 1 83 ? 19.806 -3.141 -22.494 1.00 86.31 83 GLU A C 1
ATOM 648 O O . GLU A 1 83 ? 20.936 -2.749 -22.792 1.00 86.31 83 GLU A O 1
ATOM 653 N N . ASN A 1 84 ? 19.589 -3.926 -21.442 1.00 85.00 84 ASN A N 1
ATOM 654 C CA . ASN A 1 84 ? 20.651 -4.501 -20.629 1.00 85.00 84 ASN A CA 1
ATOM 655 C C . ASN A 1 84 ? 20.282 -5.926 -20.211 1.00 85.00 84 ASN A C 1
ATOM 657 O O . ASN A 1 84 ? 19.142 -6.361 -20.361 1.00 85.00 84 ASN A O 1
ATOM 661 N N . THR A 1 85 ? 21.255 -6.636 -19.644 1.00 86.50 85 THR A N 1
ATOM 662 C CA . THR A 1 85 ? 21.095 -8.023 -19.194 1.00 86.50 85 THR A CA 1
ATOM 663 C C . THR A 1 85 ? 20.240 -8.178 -17.939 1.00 86.50 85 THR A C 1
ATOM 665 O O . THR A 1 85 ? 19.893 -9.302 -17.602 1.00 86.50 85 THR A O 1
ATOM 668 N N . LEU A 1 86 ? 19.906 -7.084 -17.242 1.00 86.31 86 LEU A N 1
ATOM 669 C CA . LEU A 1 86 ? 18.920 -7.123 -16.161 1.00 86.31 86 LEU A CA 1
ATOM 670 C C . LEU A 1 86 ? 17.505 -7.277 -16.746 1.00 86.31 86 LEU A C 1
ATOM 672 O O . LEU A 1 86 ? 16.645 -7.870 -16.117 1.00 86.31 86 LEU A O 1
ATOM 676 N N . GLY A 1 87 ? 17.248 -6.802 -17.967 1.00 89.00 87 GLY A N 1
ATOM 677 C CA . GLY A 1 87 ? 15.951 -6.991 -18.613 1.00 89.00 87 GLY A CA 1
ATOM 678 C C . GLY A 1 87 ? 14.832 -6.230 -17.896 1.00 89.00 87 GLY A C 1
ATOM 679 O O . GLY A 1 87 ? 14.920 -5.007 -17.711 1.00 89.00 87 GLY A O 1
ATOM 680 N N . THR A 1 88 ? 13.761 -6.939 -17.533 1.00 90.88 88 THR A N 1
ATOM 681 C CA . THR A 1 88 ? 12.551 -6.357 -16.937 1.00 90.88 88 THR A CA 1
ATOM 682 C C . THR A 1 88 ? 12.067 -7.147 -15.727 1.00 90.88 88 THR A C 1
ATOM 684 O O . THR A 1 88 ? 12.259 -8.357 -15.665 1.00 90.88 88 THR A O 1
ATOM 687 N N . VAL A 1 89 ? 11.409 -6.467 -14.789 1.00 90.62 89 VAL A N 1
ATOM 688 C CA . VAL A 1 89 ? 10.710 -7.093 -13.658 1.00 90.62 89 VAL A CA 1
ATOM 689 C C . VAL A 1 89 ? 9.246 -6.690 -13.661 1.00 90.62 89 VAL A C 1
ATOM 691 O O . VAL A 1 89 ? 8.905 -5.565 -14.058 1.00 90.62 89 VAL A O 1
ATOM 694 N N . ALA A 1 90 ? 8.400 -7.598 -13.193 1.00 89.75 90 ALA A N 1
ATOM 695 C CA . ALA A 1 90 ? 6.990 -7.350 -12.979 1.00 89.75 90 ALA A CA 1
ATOM 696 C C . ALA A 1 90 ? 6.635 -7.375 -11.494 1.00 89.75 90 ALA A C 1
ATOM 698 O O . ALA A 1 90 ? 7.241 -8.113 -10.720 1.00 89.75 90 ALA A O 1
ATOM 699 N N . TYR A 1 91 ? 5.682 -6.537 -11.087 1.00 86.38 91 TYR A N 1
ATOM 700 C CA . TYR A 1 91 ? 5.100 -6.656 -9.752 1.00 86.38 91 TYR A CA 1
ATOM 701 C C . TYR A 1 91 ? 4.122 -7.831 -9.724 1.00 86.38 91 TYR A C 1
ATOM 703 O O . TYR A 1 91 ? 3.448 -8.108 -10.719 1.00 86.38 91 TYR A O 1
ATOM 711 N N . GLU A 1 92 ? 4.017 -8.483 -8.572 1.00 84.50 92 GLU A N 1
ATOM 712 C CA . GLU A 1 92 ? 3.041 -9.551 -8.365 1.00 84.50 92 GLU A CA 1
ATOM 713 C C . GLU A 1 92 ? 1.684 -8.961 -7.947 1.00 84.50 92 GLU A C 1
ATOM 715 O O . GLU A 1 92 ? 1.615 -7.997 -7.175 1.00 84.50 92 GLU A O 1
ATOM 720 N N . ASN A 1 93 ? 0.597 -9.526 -8.473 1.00 88.12 93 ASN A N 1
ATOM 721 C CA . ASN A 1 93 ? -0.736 -9.286 -7.924 1.00 88.12 93 ASN A CA 1
ATOM 722 C C . ASN A 1 93 ? -0.923 -10.121 -6.654 1.00 88.12 93 ASN A C 1
ATOM 724 O O . ASN A 1 93 ? -0.152 -11.032 -6.368 1.00 88.12 93 ASN A O 1
ATOM 728 N N . ILE A 1 94 ? -1.953 -9.802 -5.876 1.00 84.56 94 ILE A N 1
ATOM 729 C CA . ILE A 1 94 ? -2.358 -10.630 -4.746 1.00 84.56 94 ILE A CA 1
ATOM 730 C C . ILE A 1 94 ? -3.728 -11.240 -5.008 1.00 84.56 94 ILE A C 1
ATOM 732 O O . ILE A 1 94 ? -4.628 -10.584 -5.537 1.00 84.56 94 ILE A O 1
ATOM 736 N N . THR A 1 95 ? -3.919 -12.467 -4.539 1.00 88.56 95 THR A N 1
ATOM 737 C CA . THR A 1 95 ? -5.233 -13.099 -4.542 1.00 88.56 95 THR A CA 1
ATOM 738 C C . THR A 1 95 ? -6.058 -12.616 -3.346 1.00 88.56 95 THR A C 1
ATOM 740 O O . THR A 1 95 ? -5.716 -12.859 -2.183 1.00 88.56 95 THR A O 1
ATOM 743 N N . LEU A 1 96 ? -7.172 -11.948 -3.624 1.00 86.75 96 LEU A N 1
ATOM 744 C CA . LEU A 1 96 ? -8.186 -11.562 -2.655 1.00 86.75 96 LEU A CA 1
ATOM 745 C C . LEU A 1 96 ? -9.168 -12.716 -2.447 1.00 86.75 96 LEU A C 1
ATOM 747 O 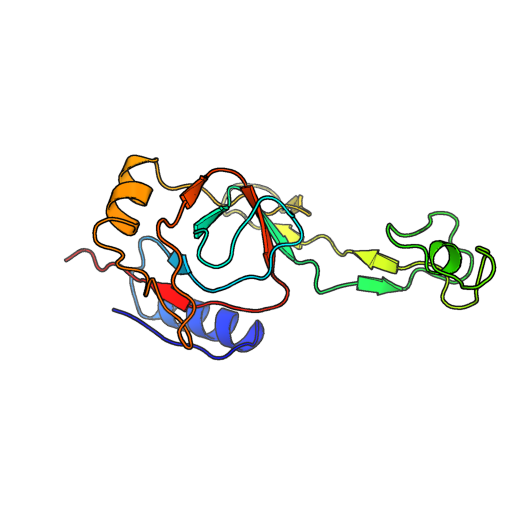O . LEU A 1 96 ? -9.821 -13.172 -3.382 1.00 86.75 96 LEU A O 1
ATOM 751 N N . TYR A 1 97 ? -9.297 -13.158 -1.196 1.00 86.25 97 TYR A N 1
ATOM 752 C CA . TYR A 1 97 ? -10.248 -14.191 -0.798 1.00 86.25 97 TYR A CA 1
ATOM 753 C C . TYR A 1 97 ? -11.422 -13.576 -0.036 1.00 86.25 97 TYR A C 1
ATOM 755 O O . TYR A 1 97 ? -11.229 -12.930 0.997 1.00 86.25 97 TYR A O 1
ATOM 763 N N . SER A 1 98 ? -12.636 -13.859 -0.503 1.00 84.00 98 SER A N 1
ATOM 764 C CA . SER A 1 98 ? -13.896 -13.470 0.132 1.00 84.00 98 SER A CA 1
ATOM 765 C C . SER A 1 98 ? -14.719 -14.719 0.479 1.00 84.00 98 SER A C 1
ATOM 767 O O . SER A 1 98 ? -14.663 -15.705 -0.250 1.00 84.00 98 SER A O 1
ATOM 769 N 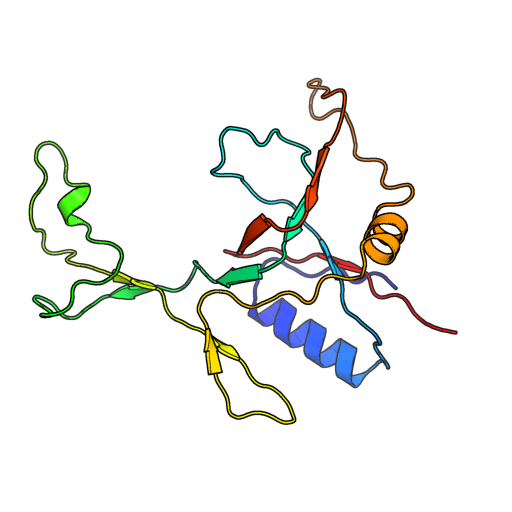N . PRO A 1 99 ? -15.523 -14.723 1.562 1.00 84.69 99 PRO A N 1
ATOM 770 C CA . PRO A 1 99 ? -16.329 -15.895 1.927 1.00 84.69 99 PRO A CA 1
ATOM 771 C C . PRO A 1 99 ? -17.395 -16.298 0.896 1.00 84.69 99 PRO A C 1
ATOM 773 O O . PRO A 1 99 ? -17.852 -17.439 0.914 1.00 84.69 99 PRO A O 1
ATOM 776 N N . SER A 1 100 ? -17.823 -15.355 0.053 1.00 86.06 100 SER A N 1
ATOM 777 C CA . SER A 1 100 ? -19.015 -15.473 -0.799 1.00 86.06 100 SER A CA 1
ATOM 778 C C . SER A 1 100 ? -18.730 -15.290 -2.291 1.00 86.06 100 SER A C 1
ATOM 780 O O . SER A 1 100 ? -19.659 -15.368 -3.091 1.00 86.06 100 SER A O 1
ATOM 782 N N . GLU A 1 101 ? -17.484 -14.999 -2.658 1.00 91.00 101 GLU A N 1
ATOM 783 C CA . GLU A 1 101 ? -17.074 -14.649 -4.020 1.00 91.00 101 GLU A CA 1
ATOM 784 C C . GLU A 1 101 ? -15.867 -15.499 -4.411 1.00 91.00 101 GLU A C 1
ATOM 786 O O . GLU A 1 101 ? -15.114 -15.957 -3.545 1.00 91.00 101 GLU A O 1
ATOM 791 N N . ASP A 1 102 ? -15.703 -15.725 -5.712 1.00 93.75 102 ASP A N 1
ATOM 792 C CA . ASP A 1 102 ? -14.528 -16.419 -6.225 1.00 93.75 102 ASP A CA 1
ATOM 793 C C . ASP A 1 102 ? -13.262 -15.579 -5.976 1.00 93.75 102 ASP A C 1
ATOM 795 O O . ASP A 1 102 ? -13.337 -14.347 -5.987 1.00 93.75 102 ASP A O 1
ATOM 799 N N . PRO A 1 103 ? -12.098 -16.218 -5.750 1.00 93.69 103 PRO A N 1
ATOM 800 C CA . PRO A 1 103 ? -10.851 -15.494 -5.546 1.00 93.69 103 PRO A CA 1
ATOM 801 C C . PRO A 1 103 ? -10.537 -14.557 -6.719 1.00 93.69 103 PRO A C 1
ATOM 803 O O . PRO A 1 103 ? -10.611 -14.963 -7.881 1.00 93.69 103 PRO A O 1
ATOM 806 N N . GLU A 1 104 ? -10.159 -13.318 -6.410 1.00 93.12 104 GLU A N 1
ATOM 807 C CA . GLU A 1 104 ? -9.871 -12.278 -7.403 1.00 93.12 104 GLU A CA 1
ATOM 808 C C . GLU A 1 104 ? -8.401 -11.856 -7.340 1.00 93.12 104 GLU A C 1
ATOM 810 O O . GLU A 1 104 ? -7.869 -11.592 -6.265 1.00 93.12 104 GLU A O 1
ATOM 815 N N . GLU A 1 105 ? -7.743 -11.742 -8.493 1.00 92.38 105 GLU A N 1
ATOM 816 C CA . GLU A 1 105 ? -6.392 -11.183 -8.584 1.00 92.38 105 GLU A CA 1
ATOM 817 C C . GLU A 1 105 ? -6.444 -9.654 -8.605 1.00 92.38 105 GLU A C 1
ATOM 819 O O . GLU A 1 105 ? -6.920 -9.045 -9.566 1.00 92.38 105 GLU A O 1
ATOM 824 N N . VAL A 1 106 ? -5.913 -9.020 -7.560 1.00 90.19 106 VAL A N 1
ATOM 825 C CA . VAL A 1 106 ? -5.927 -7.564 -7.400 1.00 90.19 106 VAL A CA 1
ATOM 826 C C . VAL A 1 106 ? -4.524 -7.024 -7.158 1.00 90.19 106 VAL A C 1
ATOM 828 O O . VAL A 1 106 ? -3.742 -7.569 -6.386 1.00 90.19 106 VAL A O 1
ATOM 831 N N . PHE A 1 107 ? -4.202 -5.895 -7.787 1.00 88.62 107 PHE A N 1
ATOM 832 C CA . PHE A 1 107 ? -3.001 -5.129 -7.436 1.00 88.62 107 PHE A CA 1
ATOM 833 C C . PHE A 1 107 ? -3.281 -4.146 -6.291 1.00 88.62 107 PHE A C 1
ATOM 835 O O . PHE A 1 107 ? -2.513 -4.014 -5.340 1.00 88.62 107 PHE A O 1
ATOM 842 N N . TRP A 1 108 ? -4.413 -3.442 -6.389 1.00 89.88 108 TRP A N 1
ATOM 843 C CA . TRP A 1 108 ? -4.902 -2.537 -5.356 1.00 89.88 108 TRP A CA 1
ATOM 844 C C . TRP A 1 108 ? -5.910 -3.279 -4.493 1.00 89.88 108 TRP A C 1
ATOM 846 O O . TRP A 1 108 ? -7.040 -3.495 -4.919 1.00 89.88 108 TRP A O 1
ATOM 856 N N . LEU A 1 109 ? -5.512 -3.624 -3.275 1.00 87.50 109 LEU A N 1
ATOM 857 C CA . LEU A 1 109 ? -6.420 -4.165 -2.280 1.00 87.50 109 LEU A CA 1
ATOM 858 C C . LEU A 1 109 ? -7.316 -3.033 -1.765 1.00 87.50 109 LEU A C 1
ATOM 860 O O . LEU A 1 109 ? -6.790 -2.098 -1.145 1.00 87.50 109 LEU A O 1
ATOM 864 N N . PRO A 1 110 ? -8.638 -3.077 -1.995 1.00 86.06 110 PRO A N 1
ATOM 865 C CA . PRO A 1 110 ? -9.534 -2.078 -1.439 1.00 86.06 110 PRO A CA 1
ATOM 866 C C . PRO A 1 110 ? -9.519 -2.178 0.086 1.00 86.06 110 PRO A C 1
ATOM 868 O O . PRO A 1 110 ? -9.702 -3.249 0.665 1.00 86.06 110 PRO A O 1
ATOM 871 N N . VAL A 1 111 ? -9.307 -1.044 0.747 1.00 79.81 111 VAL A N 1
ATOM 872 C CA . VAL A 1 111 ? -9.474 -0.934 2.192 1.00 79.81 111 VAL A CA 1
ATOM 873 C C . VAL A 1 111 ? -10.878 -0.396 2.416 1.00 79.81 111 VAL A C 1
ATOM 875 O O . VAL A 1 111 ? -11.138 0.753 2.050 1.00 79.81 111 VAL A O 1
ATOM 878 N N . PRO A 1 112 ? -11.803 -1.190 2.986 1.00 73.56 112 PRO A N 1
ATOM 879 C CA . PRO A 1 112 ? -13.119 -0.680 3.319 1.00 73.56 112 PRO A CA 1
ATOM 880 C C . PRO A 1 112 ? -12.938 0.472 4.304 1.00 73.56 112 PRO A C 1
ATOM 882 O O . PRO A 1 112 ? -12.523 0.282 5.450 1.00 73.56 112 PRO A O 1
ATOM 885 N N . LEU A 1 113 ? -13.187 1.685 3.817 1.00 65.94 113 LEU A N 1
ATOM 886 C CA . LEU A 1 113 ? -13.099 2.878 4.635 1.00 65.94 113 LEU A CA 1
ATOM 887 C C . LEU A 1 113 ? -14.203 2.794 5.694 1.00 65.94 113 LEU A C 1
ATOM 889 O O . LEU A 1 113 ? -15.363 2.554 5.345 1.00 65.94 113 LEU A O 1
ATOM 893 N N . PRO A 1 114 ? -13.886 3.023 6.978 1.00 60.00 114 PRO A N 1
ATOM 894 C CA . PRO A 1 114 ? -14.916 3.432 7.912 1.00 60.00 114 PRO A CA 1
ATOM 895 C C . PRO A 1 114 ? -15.604 4.677 7.335 1.00 60.00 114 PRO A C 1
ATOM 897 O O . PRO A 1 114 ? -14.937 5.500 6.701 1.00 60.00 114 PRO A O 1
ATOM 900 N N . GLU A 1 115 ? -16.911 4.847 7.560 1.00 59.34 115 GLU A N 1
ATOM 901 C CA . GLU A 1 115 ? -17.571 6.129 7.275 1.00 59.34 115 GLU A CA 1
ATOM 902 C C . GLU A 1 115 ? -16.728 7.288 7.833 1.00 59.34 115 GLU A C 1
ATOM 904 O O . GLU A 1 115 ? -16.028 7.123 8.838 1.00 59.34 115 GLU A O 1
ATOM 909 N N . GLU A 1 116 ? -16.781 8.462 7.201 1.00 59.69 116 GLU A N 1
ATOM 910 C CA . GLU A 1 116 ? -16.014 9.644 7.631 1.00 59.69 116 GLU A CA 1
ATOM 911 C C . GLU A 1 116 ? -16.151 9.883 9.145 1.00 59.69 116 GLU A C 1
ATOM 913 O O . GLU A 1 116 ? -15.145 10.091 9.815 1.00 59.69 116 GLU A O 1
ATOM 918 N N . ALA A 1 117 ? -17.343 9.662 9.714 1.00 52.59 117 ALA A N 1
ATOM 919 C CA . ALA A 1 117 ? -17.609 9.719 11.154 1.00 52.59 117 ALA A CA 1
ATOM 920 C C . ALA A 1 117 ? -16.781 8.729 12.004 1.00 52.59 117 ALA A C 1
ATOM 922 O O . ALA A 1 117 ? -16.331 9.058 13.100 1.00 52.59 117 ALA A O 1
ATOM 923 N N . ALA A 1 118 ? -16.552 7.507 11.524 1.00 59.38 118 ALA A N 1
ATOM 924 C CA . ALA A 1 118 ? -15.721 6.529 12.220 1.00 59.38 118 ALA A CA 1
ATOM 925 C C . ALA A 1 118 ? -14.230 6.878 12.113 1.00 59.38 118 ALA A C 1
ATOM 927 O O . ALA A 1 118 ? -13.476 6.619 13.051 1.00 59.38 118 ALA A O 1
ATOM 928 N N . THR A 1 119 ? -13.809 7.518 11.021 1.00 62.03 119 THR A N 1
ATOM 929 C CA . THR A 1 119 ? -12.438 8.024 10.899 1.00 62.03 119 THR A CA 1
ATOM 930 C C . THR A 1 119 ? -12.223 9.285 11.733 1.00 62.03 119 THR A C 1
ATOM 932 O O . THR A 1 119 ? -11.189 9.410 12.386 1.00 62.03 119 THR A O 1
ATOM 935 N N . GLU A 1 120 ? -13.214 10.172 11.813 1.00 64.56 120 GLU A N 1
ATOM 936 C CA . GLU A 1 120 ? -13.233 11.294 12.753 1.00 64.56 120 GLU A CA 1
ATOM 937 C C . GLU A 1 120 ? -13.138 10.794 14.193 1.00 64.56 120 GLU A C 1
ATOM 939 O O . GLU A 1 120 ? -12.295 11.272 14.938 1.00 64.56 120 GLU A O 1
ATOM 944 N N . GLU A 1 121 ? -13.907 9.774 14.586 1.00 66.06 121 GLU A N 1
ATOM 945 C CA . GLU A 1 121 ? -13.815 9.187 15.930 1.00 66.06 121 GLU A CA 1
ATOM 946 C C . GLU A 1 121 ? -12.463 8.499 16.195 1.00 66.06 121 GLU A C 1
ATOM 948 O O . GLU A 1 121 ? -11.957 8.563 17.315 1.00 66.06 121 GLU A O 1
ATOM 953 N N . LEU A 1 122 ? -11.843 7.870 15.188 1.00 64.88 122 LEU A N 1
ATOM 954 C CA . LEU A 1 122 ? -10.501 7.275 15.308 1.00 64.88 122 LEU A CA 1
ATOM 955 C C . LEU A 1 122 ? -9.389 8.328 15.401 1.00 64.88 122 LEU A C 1
ATOM 957 O O . LEU A 1 122 ? -8.368 8.092 16.048 1.00 64.88 122 LEU A O 1
ATOM 961 N N . THR A 1 123 ? -9.578 9.481 14.762 1.00 64.69 123 THR A N 1
ATOM 962 C CA . THR A 1 123 ? -8.626 10.605 14.766 1.00 64.69 123 THR A CA 1
ATOM 963 C C . THR A 1 123 ? -8.927 11.622 15.874 1.00 64.69 123 THR A C 1
ATOM 965 O O . THR A 1 123 ? -8.111 12.502 16.161 1.00 64.69 123 THR A O 1
ATOM 968 N N . LYS A 1 124 ? -10.058 11.473 16.573 1.00 66.50 124 LYS A N 1
ATOM 969 C CA . LYS A 1 124 ? -10.504 12.354 17.652 1.00 66.50 124 LYS A CA 1
ATOM 970 C C . LYS A 1 124 ? -9.516 12.343 18.809 1.00 66.50 124 LYS A C 1
ATOM 972 O O . LYS A 1 124 ? -9.338 11.350 19.510 1.00 66.50 124 LYS A O 1
ATOM 977 N N . GLY A 1 125 ? -8.888 13.492 19.042 1.00 61.72 125 GLY A N 1
ATOM 978 C CA . GLY A 1 125 ? -7.903 13.653 20.110 1.00 61.72 125 GLY A CA 1
ATOM 979 C C . GLY A 1 125 ? -6.520 13.091 19.777 1.00 61.72 125 GLY A C 1
ATOM 980 O O . GLY A 1 125 ? -5.671 13.034 20.670 1.00 61.72 125 GLY A O 1
ATOM 981 N N . LEU A 1 126 ? -6.266 12.716 18.516 1.00 67.19 126 LEU A N 1
ATOM 982 C CA . LEU A 1 126 ? -4.930 12.379 18.046 1.00 67.19 126 LEU A CA 1
ATOM 983 C C . LEU A 1 126 ? -4.052 13.638 18.126 1.00 67.19 126 LEU A C 1
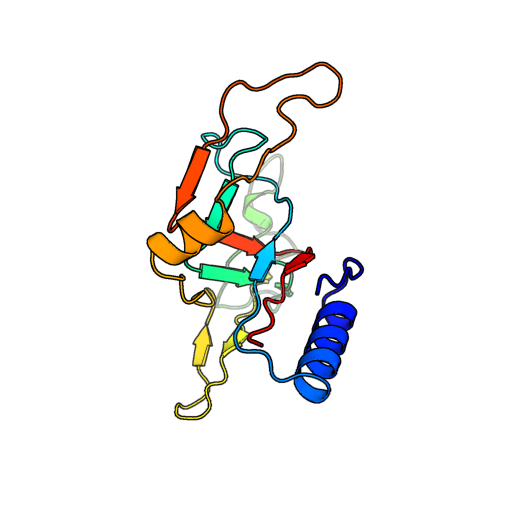ATOM 985 O O . LEU A 1 126 ? -4.168 14.559 17.324 1.00 67.19 126 LEU A O 1
ATOM 989 N N . LYS A 1 127 ? -3.188 13.698 19.140 1.00 63.72 127 LYS A N 1
ATOM 990 C CA . LYS A 1 127 ? -2.188 14.760 19.280 1.00 63.72 127 LYS A CA 1
ATOM 991 C C . LYS A 1 127 ? -0.878 14.265 18.700 1.00 63.72 127 LYS A C 1
ATOM 993 O O . LYS A 1 127 ? -0.121 13.565 19.376 1.00 63.72 127 LYS A O 1
ATOM 998 N N . LEU A 1 128 ? -0.628 14.601 17.440 1.00 64.56 128 LEU A N 1
ATOM 999 C CA . LEU A 1 128 ? 0.677 14.359 16.846 1.00 64.56 128 LEU A CA 1
ATOM 1000 C C . LEU A 1 128 ? 1.698 15.292 17.479 1.00 64.56 128 LEU A C 1
ATOM 1002 O O . LEU A 1 128 ? 1.417 16.444 17.806 1.00 64.56 128 LEU A O 1
ATOM 1006 N N . LYS A 1 129 ? 2.899 14.763 17.703 1.00 63.12 129 LYS A N 1
ATOM 1007 C CA . LYS A 1 129 ? 3.990 15.561 18.240 1.00 63.12 129 LYS A CA 1
ATOM 1008 C C . LYS A 1 129 ? 4.424 16.526 17.139 1.00 63.12 129 LYS A C 1
ATOM 1010 O O . LYS A 1 129 ? 5.098 16.116 16.203 1.00 63.12 129 LYS A O 1
ATOM 1015 N N . GLU A 1 130 ? 4.031 17.789 17.272 1.00 63.12 130 GLU A N 1
ATOM 1016 C CA . GLU A 1 130 ? 4.286 18.856 16.290 1.00 63.12 130 GLU A CA 1
ATOM 1017 C C . GLU A 1 130 ? 5.776 19.059 16.016 1.00 63.12 130 GLU A C 1
ATOM 1019 O O . GLU A 1 130 ? 6.151 19.541 14.953 1.00 63.12 130 GLU A O 1
ATOM 1024 N N . CYS A 1 131 ? 6.632 18.666 16.963 1.00 64.75 131 CYS A N 1
ATOM 1025 C CA . CYS A 1 131 ? 8.064 18.891 16.906 1.00 64.75 131 CYS A CA 1
ATOM 1026 C C . CYS A 1 131 ? 8.869 17.594 17.000 1.00 64.75 131 CYS A C 1
ATOM 1028 O O . CYS A 1 131 ? 8.753 16.829 17.967 1.00 64.75 131 CYS A O 1
ATOM 1030 N N . HIS A 1 132 ? 9.798 17.426 16.062 1.00 65.38 132 HIS A N 1
ATOM 1031 C CA . HIS A 1 132 ? 10.878 16.452 16.158 1.00 65.38 132 HIS A CA 1
ATOM 1032 C C . HIS A 1 132 ? 12.226 17.155 15.956 1.00 65.38 132 HIS A C 1
ATOM 1034 O O . HIS A 1 132 ? 12.442 17.838 14.958 1.00 65.38 132 HIS A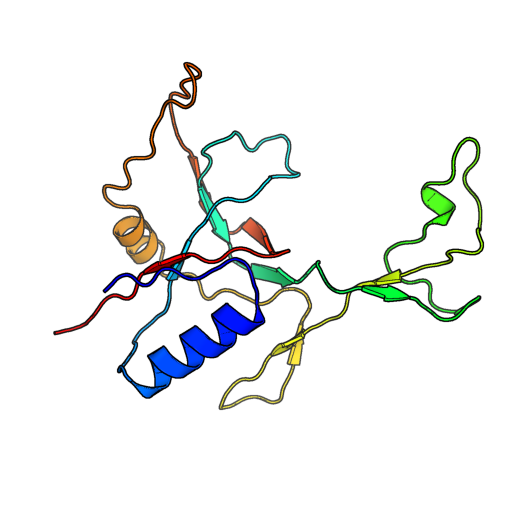 O 1
ATOM 1040 N N . SER A 1 133 ? 13.143 17.005 16.918 1.00 67.56 133 SER A N 1
ATOM 1041 C CA . SER A 1 133 ? 14.505 17.565 16.848 1.00 67.56 133 SER A CA 1
ATOM 1042 C C . SER A 1 133 ? 14.558 19.077 16.550 1.00 67.56 133 SER A C 1
ATOM 1044 O O . SER A 1 133 ? 15.366 19.536 15.747 1.00 67.56 133 SER A O 1
ATOM 1046 N N . GLY A 1 134 ? 13.667 19.860 17.172 1.00 66.56 134 GLY A N 1
ATOM 1047 C CA . GLY A 1 134 ? 13.613 21.323 17.027 1.00 66.56 134 GLY A CA 1
ATOM 1048 C C . GLY A 1 134 ? 12.953 21.832 15.740 1.00 66.56 134 GLY A C 1
ATOM 1049 O O . GLY A 1 134 ? 12.786 23.039 15.588 1.00 66.56 134 GLY A O 1
ATOM 1050 N N . LYS A 1 135 ? 12.538 20.939 14.832 1.00 66.00 135 LYS A N 1
ATOM 1051 C CA . LYS A 1 135 ? 11.692 21.280 13.685 1.00 66.00 135 LYS A CA 1
ATOM 1052 C C . LYS A 1 135 ? 10.242 21.022 14.058 1.00 66.00 135 LYS A C 1
ATOM 1054 O O . LYS A 1 135 ? 9.878 19.875 14.313 1.00 66.00 135 LYS A O 1
ATOM 1059 N N . CYS A 1 136 ? 9.463 22.094 14.120 1.00 64.94 136 CYS A N 1
ATOM 1060 C CA . CYS A 1 136 ? 8.045 22.059 14.443 1.00 64.94 136 CYS A CA 1
ATOM 1061 C C . CYS A 1 136 ? 7.219 22.379 13.198 1.00 64.94 136 CYS A C 1
ATOM 1063 O O . CYS A 1 136 ? 7.561 23.313 12.471 1.00 64.94 136 CYS A O 1
ATOM 1065 N N . GLN A 1 137 ? 6.151 21.624 12.960 1.00 64.12 137 GLN A N 1
ATOM 1066 C CA . GLN A 1 137 ? 5.212 21.856 11.868 1.00 64.12 137 GLN A CA 1
ATOM 1067 C C . GLN A 1 137 ? 3.832 22.173 12.450 1.00 64.12 137 GLN A C 1
ATOM 1069 O O . GLN A 1 137 ? 3.384 21.496 13.370 1.00 64.12 137 GLN A O 1
ATOM 1074 N N . ALA A 1 138 ? 3.221 23.258 11.967 1.00 56.84 138 ALA A N 1
ATOM 1075 C CA . ALA A 1 138 ? 2.107 23.920 12.647 1.00 56.84 138 ALA A CA 1
ATOM 1076 C C . ALA A 1 138 ? 0.764 23.185 12.521 1.00 56.84 138 ALA A C 1
ATOM 1078 O O . ALA A 1 138 ? -0.059 23.289 13.423 1.00 56.84 138 ALA A O 1
ATOM 1079 N N . GLU A 1 139 ? 0.542 22.437 11.439 1.00 66.06 139 GLU A N 1
ATOM 1080 C CA . GLU A 1 139 ? -0.706 21.710 11.205 1.00 66.06 139 GLU A CA 1
ATOM 1081 C C . GLU A 1 139 ? -0.414 20.377 10.519 1.00 66.06 139 GLU A C 1
ATOM 1083 O O . GLU A 1 139 ? 0.408 20.296 9.602 1.00 66.06 139 GLU A O 1
ATOM 1088 N N . PHE A 1 140 ? -1.084 19.327 10.989 1.00 69.06 140 PHE A N 1
ATOM 1089 C CA . PHE A 1 140 ? -1.153 18.053 10.292 1.00 69.06 140 PHE A CA 1
ATOM 1090 C C . PHE A 1 140 ? -2.444 18.022 9.478 1.00 69.06 140 PHE A C 1
ATOM 1092 O O . PHE A 1 140 ? -3.526 18.309 9.984 1.00 69.06 140 PHE A O 1
ATOM 1099 N N . GLU A 1 141 ? -2.322 17.669 8.208 1.00 77.88 141 GLU A N 1
ATOM 1100 C CA . GLU A 1 141 ? -3.463 17.448 7.328 1.00 77.88 141 GLU A CA 1
ATOM 1101 C C . GLU A 1 141 ? -3.844 15.968 7.369 1.00 77.88 141 GLU A C 1
ATOM 1103 O O . GLU A 1 141 ? -2.964 15.102 7.347 1.00 77.88 141 GLU A O 1
ATOM 1108 N N . ILE A 1 142 ? -5.145 15.677 7.422 1.00 79.06 142 ILE A N 1
ATOM 1109 C CA . ILE A 1 142 ? -5.664 14.321 7.237 1.00 79.06 142 ILE A CA 1
ATOM 1110 C C . ILE A 1 142 ? -6.180 14.217 5.805 1.00 79.06 142 ILE A C 1
ATOM 1112 O O . ILE A 1 142 ? -7.136 14.893 5.431 1.00 79.06 142 ILE A O 1
ATOM 1116 N N . ILE A 1 143 ? -5.548 13.354 5.016 1.00 82.00 143 ILE A N 1
ATOM 1117 C CA . ILE A 1 143 ? -5.899 13.106 3.621 1.00 82.00 143 ILE A CA 1
ATOM 1118 C C . ILE A 1 143 ? -6.622 11.770 3.526 1.00 82.00 143 ILE A C 1
ATOM 1120 O O . ILE A 1 143 ? -6.088 10.722 3.895 1.00 82.00 143 ILE A O 1
ATOM 1124 N N . TYR A 1 144 ? -7.832 11.817 2.986 1.00 82.00 144 TYR A N 1
ATOM 1125 C CA . TYR A 1 144 ? -8.676 10.654 2.752 1.00 82.00 144 TYR A CA 1
ATOM 1126 C C . TYR A 1 144 ? -8.562 10.178 1.310 1.00 82.00 144 TYR A C 1
ATOM 1128 O O . TYR A 1 144 ? -8.204 10.950 0.420 1.00 82.00 144 TYR A O 1
ATOM 1136 N N . ARG A 1 145 ? -8.937 8.916 1.074 1.00 81.12 145 ARG A N 1
ATOM 1137 C CA . ARG A 1 145 ? -9.094 8.348 -0.276 1.00 81.12 145 ARG A CA 1
ATOM 1138 C C . ARG A 1 145 ? -7.826 8.431 -1.124 1.00 81.12 145 ARG A C 1
ATOM 1140 O O . ARG A 1 145 ? -7.873 8.595 -2.338 1.00 81.12 145 ARG A O 1
ATOM 1147 N N . SER A 1 146 ? -6.672 8.324 -0.476 1.00 83.94 146 SER A N 1
ATOM 1148 C CA . SER A 1 146 ? -5.412 8.169 -1.192 1.00 83.94 146 SER A CA 1
ATOM 1149 C C . SER A 1 146 ? -5.079 6.693 -1.368 1.00 83.94 146 SER A C 1
ATOM 1151 O O . SER A 1 146 ? -5.588 5.822 -0.665 1.00 83.94 146 SER A O 1
ATOM 1153 N N . LYS A 1 147 ? -4.165 6.409 -2.286 1.00 87.81 147 LYS A N 1
ATOM 1154 C CA . LYS A 1 147 ? -3.521 5.104 -2.387 1.00 87.81 147 LYS A CA 1
ATOM 1155 C C . LYS A 1 147 ? -2.262 5.090 -1.537 1.00 87.81 147 LYS A C 1
ATOM 1157 O O . LYS A 1 147 ? -1.560 6.101 -1.456 1.00 87.81 147 LYS A O 1
ATOM 1162 N N . ALA A 1 148 ? -1.975 3.953 -0.920 1.00 85.50 148 ALA A N 1
ATOM 1163 C CA . ALA A 1 148 ? -0.736 3.738 -0.186 1.00 85.50 148 ALA A CA 1
ATOM 1164 C C . ALA A 1 148 ? -0.052 2.454 -0.655 1.00 85.50 148 ALA A C 1
ATOM 1166 O O . ALA A 1 148 ? -0.700 1.500 -1.073 1.00 85.50 148 ALA A O 1
ATOM 1167 N N . SER A 1 149 ? 1.271 2.433 -0.581 1.00 82.25 149 SER A N 1
ATOM 1168 C CA . SER A 1 149 ? 2.044 1.208 -0.739 1.00 82.25 149 SER A CA 1
ATOM 1169 C C . SER A 1 149 ? 2.620 0.823 0.616 1.00 82.25 149 SER A C 1
ATOM 1171 O O . SER A 1 149 ? 3.008 1.689 1.405 1.00 82.25 149 SER A O 1
ATOM 1173 N N . THR A 1 150 ? 2.669 -0.477 0.875 1.00 71.81 150 THR A N 1
ATOM 1174 C CA . THR A 1 150 ? 3.431 -1.035 1.984 1.00 71.81 150 THR A CA 1
ATOM 1175 C C . THR A 1 150 ? 4.581 -1.867 1.432 1.00 71.81 150 THR A C 1
ATOM 1177 O O . THR A 1 150 ? 4.391 -2.752 0.595 1.00 71.81 150 THR A O 1
ATOM 1180 N N . SER A 1 151 ? 5.784 -1.555 1.906 1.00 58.72 151 SER A N 1
ATOM 1181 C CA . SER A 1 151 ? 6.963 -2.412 1.791 1.00 58.72 151 SER A CA 1
ATOM 1182 C C . SER A 1 151 ? 7.344 -3.072 3.120 1.00 58.72 151 SER A C 1
ATOM 1184 O O . SER A 1 151 ? 8.185 -3.952 3.074 1.00 58.72 151 SER A O 1
ATOM 1186 N N . ASP A 1 152 ? 6.732 -2.653 4.247 1.00 51.53 152 ASP A N 1
ATOM 1187 C CA . ASP A 1 152 ? 6.621 -3.314 5.569 1.00 51.53 152 ASP A CA 1
ATOM 1188 C C . ASP A 1 152 ? 6.474 -2.259 6.698 1.00 51.53 152 ASP A C 1
ATOM 1190 O O . ASP A 1 152 ? 7.466 -1.651 7.099 1.00 51.53 152 ASP A O 1
ATOM 1194 N N . PHE A 1 153 ? 5.271 -2.048 7.267 1.00 43.12 153 PHE A N 1
ATOM 1195 C CA . PHE A 1 153 ? 5.084 -1.609 8.673 1.00 43.12 153 PHE A CA 1
ATOM 1196 C C . PHE A 1 153 ? 3.610 -1.693 9.129 1.00 43.12 153 PHE A C 1
ATOM 1198 O O . PHE A 1 153 ? 2.698 -1.345 8.383 1.00 43.12 153 PHE A O 1
ATOM 1205 N N . TYR A 1 154 ? 3.372 -2.106 10.385 1.00 46.25 154 TYR A N 1
ATOM 1206 C CA . TYR A 1 154 ? 2.027 -2.300 10.952 1.00 46.25 154 TYR A CA 1
ATOM 1207 C C . TYR A 1 154 ? 1.999 -2.023 12.470 1.00 46.25 154 TYR A C 1
ATOM 1209 O O . TYR A 1 154 ? 2.739 -2.647 13.230 1.00 46.25 154 TYR A O 1
ATOM 1217 N N . LEU A 1 155 ? 1.124 -1.129 12.939 1.00 31.73 155 LEU A N 1
ATOM 1218 C CA . LEU A 1 155 ? 0.790 -0.925 14.360 1.00 31.73 155 LEU A CA 1
ATOM 1219 C C . LEU A 1 155 ? -0.737 -0.994 14.521 1.00 31.73 155 LEU A C 1
ATOM 1221 O O . LEU A 1 155 ? -1.457 -0.551 13.633 1.00 31.73 155 LEU A O 1
ATOM 1225 N N . TRP A 1 156 ? -1.247 -1.590 15.607 1.00 47.38 156 TRP A N 1
ATOM 1226 C CA . TRP A 1 156 ? -2.643 -2.052 15.656 1.00 47.38 156 TRP A CA 1
ATOM 1227 C C . TRP A 1 156 ? -3.474 -1.490 16.812 1.00 47.38 156 TRP A C 1
ATOM 1229 O O . TRP A 1 156 ? -3.062 -1.533 17.975 1.00 47.38 156 TRP A O 1
ATOM 1239 N N . LEU A 1 157 ? -4.696 -1.042 16.499 1.00 36.34 157 LEU A N 1
ATOM 1240 C CA . LEU A 1 157 ? -5.739 -0.678 17.467 1.00 36.34 157 LEU A CA 1
ATOM 1241 C C . LEU A 1 157 ? -6.900 -1.681 17.393 1.00 36.34 157 LEU A C 1
ATOM 1243 O O . LEU A 1 157 ? -7.598 -1.763 16.385 1.00 36.34 157 LEU A O 1
ATOM 1247 N N . VAL A 1 158 ? -7.139 -2.420 18.484 1.00 41.06 158 VAL A N 1
ATOM 1248 C CA . VAL A 1 158 ? -8.328 -3.278 18.646 1.00 41.06 158 VAL A CA 1
ATOM 1249 C C . VAL A 1 158 ? -9.282 -2.635 19.652 1.00 41.06 158 VAL A C 1
ATOM 1251 O O . VAL A 1 158 ? -8.960 -2.518 20.847 1.00 41.06 158 VAL A O 1
ATOM 1254 N N . LYS A 1 159 ? -10.476 -2.247 19.185 1.00 36.00 159 LYS A N 1
ATOM 1255 C CA . LYS A 1 159 ? -11.582 -1.792 20.039 1.00 36.00 159 LYS A CA 1
ATOM 1256 C C . LYS A 1 159 ? -12.386 -3.013 20.495 1.00 36.00 159 LYS A C 1
ATOM 1258 O O . LYS A 1 159 ? -12.831 -3.810 19.678 1.00 36.00 159 LYS A O 1
ATOM 1263 N N . ARG A 1 160 ? -12.524 -3.182 21.811 1.00 34.88 160 ARG A N 1
ATOM 1264 C CA . ARG A 1 160 ? -13.361 -4.226 22.420 1.00 34.88 160 ARG A CA 1
ATOM 1265 C C . ARG A 1 160 ? -14.768 -3.647 22.562 1.00 34.88 160 ARG A C 1
ATOM 1267 O O . ARG A 1 160 ? -14.890 -2.571 23.144 1.00 34.88 160 ARG A O 1
ATOM 1274 N N . LEU A 1 161 ? -15.793 -4.324 22.057 1.00 36.28 161 LEU A N 1
ATOM 1275 C CA . LEU A 1 161 ? -17.162 -4.078 22.514 1.00 36.28 161 LEU A CA 1
ATOM 1276 C C . LEU A 1 161 ? -17.338 -4.864 23.822 1.00 36.28 161 LEU A C 1
ATOM 1278 O O . LEU A 1 161 ? -16.928 -6.025 23.893 1.00 36.28 161 LEU A O 1
ATOM 1282 N N . GLN A 1 162 ? -17.784 -4.174 24.876 1.00 38.44 162 GLN A N 1
ATOM 1283 C CA . GLN A 1 162 ? -18.149 -4.786 26.160 1.00 38.44 162 GLN A CA 1
ATOM 1284 C C . GLN A 1 162 ? -19.454 -5.560 26.029 1.00 38.44 162 GLN A C 1
ATOM 1286 O O . GLN A 1 162 ? -20.322 -5.095 25.258 1.00 38.44 162 GLN A O 1
#

pLDDT: mean 76.0, std 14.52, range [31.73, 93.75]